Protein AF-A0A9E0Q634-F1 (afdb_monomer)

Solvent-accessible surface area (backbone atoms only — not comparable to full-atom values): 6758 Å² total; per-residue (Å²): 106,57,61,46,70,68,47,53,50,51,51,53,58,54,55,70,72,53,83,86,82,82,77,62,80,87,77,37,92,86,56,56,70,20,63,39,88,47,76,40,59,32,47,43,73,87,65,49,91,92,52,88,72,42,93,56,79,39,62,36,53,34,73,60,68,40,69,37,57,75,85,43,96,66,72,42,64,34,78,37,58,36,44,44,68,45,54,95,94,50,49,58,68,56,26,11,51,51,30,27,29,72,78,72,67,47,84,76,84,134

Foldseek 3Di:
DFPDVVVVVVVVVVVVPDDDDDDDPVVCPPADKAFDFDKDWDDQPPVDVVDDGDPGTGRHIDTDWDQADQPDPPPHRDTHGQMDGADVPGDSVRRNQVSCCVRPNDHDDD

Secondary structure (DSSP, 8-state):
-BSSHHHHHHHHHHHHTSPP-PPPGGG-TT--EEE---EEEE-STT--TTS---SS-EEEEEE--EE--TT-SSSTT-EE-SEEEPPTT--HHHHHHHHHHHHH------

pLDDT: mean 88.67, std 8.05, range [64.94, 97.38]

Structure (mmCIF, N/CA/C/O backbone):
data_AF-A0A9E0Q634-F1
#
_entry.id   AF-A0A9E0Q634-F1
#
loop_
_atom_site.group_PDB
_atom_site.id
_atom_site.type_symbol
_atom_site.label_atom_id
_atom_site.label_alt_id
_atom_site.label_comp_id
_atom_site.label_asym_id
_atom_site.label_entity_id
_atom_site.label_seq_id
_atom_site.pdbx_PDB_ins_code
_atom_site.Cartn_x
_atom_site.Cartn_y
_atom_site.Cartn_z
_atom_site.occupancy
_atom_site.B_iso_or_equiv
_atom_site.auth_seq_id
_atom_site.auth_comp_id
_atom_site.auth_asym_id
_atom_site.auth_atom_id
_atom_site.pdbx_PDB_model_num
ATOM 1 N N . MET A 1 1 ? 7.363 -11.159 -11.495 1.00 84.00 1 MET A N 1
ATOM 2 C CA . MET A 1 1 ? 5.892 -11.193 -11.649 1.00 84.00 1 MET A CA 1
ATOM 3 C C . MET A 1 1 ? 5.498 -9.928 -12.381 1.00 84.00 1 MET A C 1
ATOM 5 O O . MET A 1 1 ? 6.025 -8.891 -12.007 1.00 84.00 1 MET A O 1
ATOM 9 N N . LEU A 1 2 ? 4.689 -10.000 -13.436 1.00 93.69 2 LEU A N 1
ATOM 10 C CA . LEU A 1 2 ? 4.331 -8.811 -14.216 1.00 93.69 2 LEU A CA 1
ATOM 11 C C . LEU A 1 2 ? 3.229 -8.012 -13.515 1.00 93.69 2 LEU A C 1
ATOM 13 O O . LEU A 1 2 ? 2.391 -8.593 -12.831 1.00 93.69 2 LEU A O 1
ATOM 17 N N . HIS A 1 3 ? 3.242 -6.691 -13.670 1.00 94.75 3 HIS A N 1
ATOM 18 C CA . HIS A 1 3 ? 2.139 -5.823 -13.273 1.00 94.75 3 HIS A CA 1
ATOM 19 C C . HIS A 1 3 ? 1.037 -5.892 -14.340 1.00 94.75 3 HIS A C 1
ATOM 21 O O . HIS A 1 3 ? 0.974 -5.077 -15.258 1.00 94.75 3 HIS A O 1
ATOM 27 N N . ASP A 1 4 ? 0.193 -6.915 -14.245 1.00 95.62 4 ASP A N 1
ATOM 28 C CA . ASP A 1 4 ? -0.885 -7.182 -15.194 1.00 95.62 4 ASP A CA 1
ATOM 29 C C . ASP A 1 4 ? -2.184 -7.629 -14.496 1.00 95.62 4 ASP A C 1
ATOM 31 O O . ASP A 1 4 ? -2.271 -7.749 -13.268 1.00 95.62 4 ASP A O 1
ATOM 35 N N . ASP A 1 5 ? -3.229 -7.867 -15.290 1.00 96.56 5 ASP A N 1
ATOM 36 C CA . ASP A 1 5 ? -4.526 -8.311 -14.775 1.00 96.56 5 ASP A CA 1
ATOM 37 C C . ASP A 1 5 ? -4.467 -9.705 -14.140 1.00 96.56 5 ASP A C 1
ATOM 39 O O . ASP A 1 5 ? -5.230 -9.986 -13.213 1.00 96.56 5 ASP A O 1
ATOM 43 N N . ALA A 1 6 ? -3.549 -10.570 -14.583 1.00 97.00 6 ALA A N 1
ATOM 44 C CA . ALA A 1 6 ? -3.364 -11.887 -13.985 1.00 97.00 6 ALA A CA 1
ATOM 45 C C . ALA A 1 6 ? -2.824 -11.760 -12.553 1.00 97.00 6 ALA A C 1
ATOM 47 O O . ALA A 1 6 ? -3.321 -12.428 -11.642 1.00 97.00 6 ALA A O 1
ATOM 48 N N . LEU A 1 7 ? -1.875 -10.847 -12.321 1.00 96.12 7 LEU A N 1
ATOM 49 C CA . LEU A 1 7 ? -1.421 -10.505 -10.977 1.00 96.12 7 LEU A CA 1
ATOM 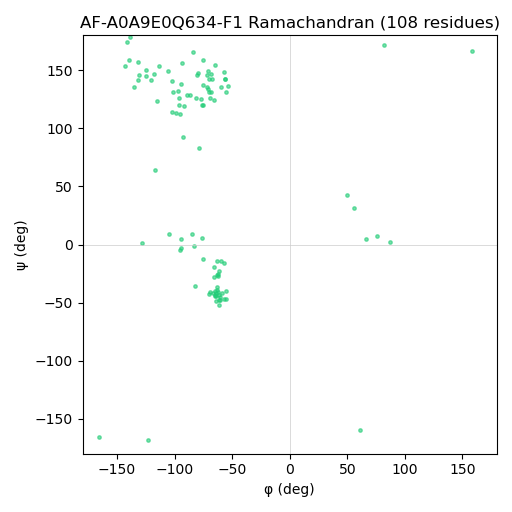50 C C . LEU A 1 7 ? -2.561 -9.941 -10.125 1.00 96.12 7 LEU A C 1
ATOM 52 O O . LEU A 1 7 ? -2.758 -10.394 -8.996 1.00 96.12 7 LEU A O 1
ATOM 56 N N . ARG A 1 8 ? -3.342 -8.991 -10.655 1.00 94.81 8 ARG A N 1
ATOM 57 C CA . ARG A 1 8 ? -4.497 -8.422 -9.939 1.00 94.81 8 ARG A CA 1
ATOM 58 C C . ARG A 1 8 ? -5.474 -9.513 -9.496 1.00 94.81 8 ARG A C 1
ATOM 60 O O . ARG A 1 8 ? -5.893 -9.527 -8.339 1.00 94.81 8 ARG A O 1
ATOM 67 N N . GLN A 1 9 ? -5.812 -10.437 -10.393 1.00 96.94 9 GLN A N 1
ATOM 68 C CA . GLN A 1 9 ? -6.693 -11.566 -10.092 1.00 96.94 9 GLN A CA 1
ATOM 69 C C . GLN A 1 9 ? -6.076 -12.505 -9.052 1.00 96.94 9 GLN A C 1
ATOM 71 O O . GLN A 1 9 ? -6.766 -12.918 -8.122 1.00 96.94 9 GLN A O 1
ATOM 76 N N . SER A 1 10 ? -4.775 -12.795 -9.159 1.00 96.38 10 SER A N 1
ATOM 77 C CA . SER A 1 10 ? -4.058 -13.628 -8.191 1.00 96.38 10 SER A CA 1
ATOM 78 C C . SER A 1 10 ? -4.058 -13.015 -6.791 1.00 96.38 10 SER A C 1
ATOM 80 O O . SER A 1 10 ? -4.280 -13.734 -5.820 1.00 96.38 10 SER A O 1
ATOM 82 N N . ILE A 1 11 ? -3.822 -11.705 -6.672 1.00 95.38 11 ILE A N 1
ATOM 83 C CA . ILE A 1 11 ? -3.880 -10.990 -5.390 1.00 95.38 11 ILE A CA 1
ATOM 84 C C . ILE A 1 11 ? -5.305 -11.043 -4.838 1.00 95.38 11 ILE A C 1
ATOM 86 O O . ILE A 1 11 ? -5.493 -11.420 -3.685 1.00 95.38 11 ILE A O 1
ATOM 90 N N . GLY A 1 12 ? -6.309 -10.727 -5.662 1.00 95.12 12 GLY A N 1
ATOM 91 C CA . GLY A 1 12 ? -7.714 -10.777 -5.255 1.00 95.12 12 GLY A CA 1
ATOM 92 C C . GLY A 1 12 ? -8.131 -12.159 -4.746 1.00 95.12 12 GLY A C 1
ATOM 93 O O . GLY A 1 12 ? -8.702 -12.268 -3.664 1.00 95.12 12 GLY A O 1
ATOM 94 N N . GLY A 1 13 ? -7.782 -13.220 -5.478 1.00 96.75 13 GLY A N 1
ATOM 95 C CA . GLY A 1 13 ? -8.067 -14.598 -5.078 1.00 96.75 13 GLY A CA 1
ATOM 96 C C . GLY A 1 13 ? -7.332 -15.017 -3.803 1.00 96.75 13 GLY A C 1
ATOM 97 O O . GLY A 1 13 ? -7.921 -15.661 -2.939 1.00 96.75 13 GLY A O 1
ATOM 98 N N . ALA A 1 14 ? -6.070 -14.610 -3.637 1.00 94.94 14 ALA A N 1
ATOM 99 C CA . ALA A 1 14 ? -5.316 -14.888 -2.418 1.00 94.94 14 ALA A CA 1
ATOM 100 C C . ALA A 1 14 ? -5.931 -14.189 -1.196 1.00 94.94 14 ALA A C 1
ATOM 102 O O . ALA A 1 14 ? -6.096 -14.820 -0.154 1.00 94.94 14 ALA A O 1
ATOM 103 N N . LEU A 1 15 ? -6.312 -12.913 -1.326 1.00 94.19 15 LEU A N 1
ATOM 104 C CA . LEU A 1 15 ? -6.917 -12.135 -0.241 1.00 94.19 15 LEU A CA 1
ATOM 105 C C . LEU A 1 15 ? -8.268 -12.703 0.207 1.00 94.19 15 LEU A C 1
ATOM 107 O O . LEU A 1 15 ? -8.547 -12.720 1.402 1.00 94.19 15 LEU A O 1
ATOM 111 N N . GLN A 1 16 ? -9.073 -13.231 -0.719 1.00 94.44 16 GLN A N 1
ATOM 112 C CA . GLN A 1 16 ? -10.341 -13.902 -0.398 1.00 94.44 16 GLN A CA 1
ATOM 113 C C . GLN A 1 16 ? -10.165 -15.150 0.480 1.00 94.44 16 GLN A C 1
ATOM 115 O O . GLN A 1 16 ? -11.104 -15.554 1.163 1.00 94.44 16 GLN A O 1
ATOM 120 N N . GLY A 1 17 ? -8.975 -15.760 0.480 1.00 94.75 17 GLY A N 1
ATOM 121 C CA . GLY A 1 17 ? -8.651 -16.901 1.335 1.00 94.75 17 GLY A CA 1
ATOM 122 C C . GLY A 1 17 ? -8.411 -16.543 2.805 1.00 94.75 17 GLY A C 1
ATOM 123 O O . GLY A 1 17 ? -8.364 -17.443 3.644 1.00 94.75 17 GLY A O 1
ATOM 124 N N . PHE A 1 18 ? -8.259 -15.258 3.140 1.00 93.81 18 PHE A N 1
ATOM 125 C CA . PHE A 1 18 ? -8.030 -14.809 4.510 1.00 93.81 18 PHE A CA 1
ATOM 126 C C . PHE A 1 18 ? -9.333 -14.358 5.172 1.00 93.81 18 PHE A C 1
ATOM 128 O O . PHE A 1 18 ? -10.086 -13.551 4.629 1.00 93.81 18 PHE A O 1
ATOM 135 N N . ALA A 1 19 ? -9.577 -14.836 6.393 1.00 93.75 19 ALA A N 1
ATOM 136 C CA . ALA A 1 19 ? -10.654 -14.311 7.221 1.00 93.75 19 ALA A CA 1
ATOM 137 C C . ALA A 1 19 ? -10.311 -12.885 7.679 1.00 93.75 19 ALA A C 1
ATOM 139 O O . ALA A 1 19 ? -9.257 -12.644 8.272 1.00 93.75 19 ALA A O 1
ATOM 140 N N . VAL A 1 20 ? -11.210 -11.935 7.421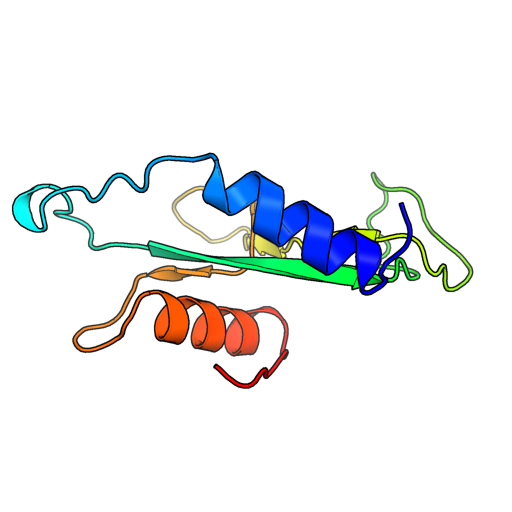 1.00 89.69 20 VAL A N 1
ATOM 141 C CA . VAL A 1 20 ? -11.056 -10.558 7.903 1.00 89.69 20 VAL A CA 1
ATOM 142 C C . VAL A 1 20 ? -11.372 -10.518 9.395 1.00 89.69 20 VAL A C 1
ATOM 144 O O . VAL A 1 20 ? -12.483 -10.837 9.818 1.00 89.69 20 VAL A O 1
ATOM 147 N N . HIS A 1 21 ? -10.392 -10.105 10.196 1.00 88.94 21 HIS A N 1
ATOM 148 C CA . HIS A 1 21 ? -10.552 -9.926 11.635 1.00 88.94 21 HIS A CA 1
ATOM 149 C C . HIS A 1 21 ? -10.715 -8.445 11.975 1.00 88.94 21 HIS A C 1
ATOM 151 O O . HIS A 1 21 ? -9.783 -7.653 11.835 1.00 88.94 21 HIS A O 1
ATOM 157 N N . CYS A 1 22 ? -11.896 -8.084 12.470 1.00 83.88 22 CYS A N 1
ATOM 158 C CA . CYS A 1 22 ? -12.181 -6.741 12.957 1.00 83.88 22 CYS A CA 1
ATOM 159 C C . CYS A 1 22 ? -11.998 -6.696 14.474 1.00 83.88 22 CYS A C 1
ATOM 161 O O . CYS A 1 22 ? -12.690 -7.398 15.209 1.00 83.88 22 CYS A O 1
ATOM 163 N N . LEU A 1 23 ? -11.081 -5.853 14.950 1.00 80.44 23 LEU A N 1
ATOM 164 C CA . LEU A 1 23 ? -11.003 -5.538 16.378 1.00 80.44 23 LEU A CA 1
ATOM 165 C C . LEU A 1 23 ? -12.197 -4.657 16.785 1.00 80.44 23 LEU A C 1
ATOM 167 O O . LEU A 1 23 ? -12.591 -3.814 15.976 1.00 80.44 23 LEU A O 1
ATOM 171 N N . PRO A 1 24 ? -12.748 -4.791 18.002 1.00 78.88 24 PRO A N 1
ATOM 172 C CA . PRO A 1 24 ? -13.731 -3.861 18.559 1.00 78.88 24 PRO A CA 1
ATOM 173 C C . PRO A 1 24 ? -13.211 -2.417 18.603 1.00 78.88 24 PRO A C 1
ATOM 175 O O . PRO A 1 24 ? -12.020 -2.187 18.806 1.00 78.88 24 PRO A O 1
ATOM 178 N N . ASP A 1 25 ? -14.095 -1.425 18.464 1.00 70.44 25 ASP A N 1
ATOM 179 C CA . ASP A 1 25 ? -13.706 -0.004 18.551 1.00 70.44 25 ASP A CA 1
ATOM 180 C C . ASP A 1 25 ? -13.163 0.394 19.930 1.00 70.44 25 ASP A C 1
ATOM 182 O O . ASP A 1 25 ? -12.331 1.295 20.036 1.00 70.44 25 ASP A O 1
ATOM 186 N N . THR A 1 26 ? -13.565 -0.319 20.984 1.00 68.62 26 THR A N 1
ATOM 187 C CA . THR A 1 26 ? -13.064 -0.121 22.352 1.00 68.62 26 THR A CA 1
ATOM 188 C C . THR A 1 26 ? -11.582 -0.458 22.514 1.00 68.62 26 THR A C 1
ATOM 190 O O . THR A 1 26 ? -10.954 0.022 23.456 1.00 68.62 26 THR A O 1
ATOM 193 N N . ASP A 1 27 ? -11.006 -1.230 21.588 1.00 67.69 27 ASP A N 1
ATOM 194 C CA . ASP A 1 27 ? -9.640 -1.754 21.693 1.00 67.69 27 ASP A CA 1
ATOM 195 C C . ASP A 1 27 ? -8.600 -0.869 20.985 1.00 67.69 27 ASP A C 1
ATOM 197 O O . ASP A 1 27 ? -7.411 -1.192 20.951 1.00 67.69 27 ASP A O 1
ATOM 201 N N . ALA A 1 28 ? -9.020 0.284 20.450 1.00 67.31 28 ALA A N 1
ATOM 202 C CA . ALA A 1 28 ? -8.157 1.232 19.749 1.00 67.31 28 ALA A CA 1
ATOM 203 C C . ALA A 1 28 ? -8.085 2.605 20.458 1.00 67.31 28 ALA A C 1
ATOM 205 O O . ALA A 1 28 ? -8.451 3.626 19.871 1.00 67.31 28 ALA A O 1
ATOM 206 N N . PRO A 1 29 ? -7.540 2.699 21.691 1.00 64.94 29 PRO A N 1
ATOM 207 C CA . PRO A 1 29 ? -7.493 3.953 22.456 1.00 64.94 29 PRO A CA 1
ATOM 208 C C . PRO A 1 29 ? -6.653 5.062 21.796 1.00 64.94 29 PRO A C 1
ATOM 210 O O . PRO A 1 29 ? -6.728 6.220 22.198 1.00 64.94 29 PRO A O 1
ATOM 213 N N . ARG A 1 30 ? -5.830 4.728 20.790 1.00 70.38 30 ARG A N 1
ATOM 214 C CA . ARG A 1 30 ? -5.018 5.678 20.003 1.00 70.38 30 ARG A CA 1
ATOM 215 C C . ARG A 1 30 ? -5.576 5.945 18.595 1.00 70.38 30 ARG A C 1
ATOM 217 O O . ARG A 1 30 ? -4.894 6.599 17.801 1.00 70.38 30 ARG A O 1
ATOM 224 N N . GLY A 1 31 ? -6.784 5.461 18.302 1.00 81.38 31 GLY A N 1
ATOM 225 C CA . GLY A 1 31 ? -7.387 5.458 16.969 1.00 81.38 31 GLY A CA 1
ATOM 226 C C . GLY A 1 31 ? -6.904 4.294 16.100 1.00 81.38 31 GLY A C 1
ATOM 227 O O . GLY A 1 31 ? -5.987 3.557 16.470 1.00 81.38 31 GLY A O 1
ATOM 228 N N . ARG A 1 32 ? -7.535 4.132 14.934 1.00 88.31 32 ARG A N 1
ATOM 229 C CA . ARG A 1 32 ? -7.135 3.162 13.904 1.00 88.31 32 ARG A CA 1
ATOM 230 C C . ARG A 1 32 ? -6.209 3.825 12.889 1.00 88.31 32 ARG A C 1
ATOM 232 O O . ARG A 1 32 ? -6.212 5.047 12.743 1.00 88.31 32 ARG A O 1
ATOM 239 N N . ALA A 1 33 ? -5.406 3.013 12.216 1.00 90.88 33 ALA A N 1
ATOM 240 C CA . ALA A 1 33 ? -4.619 3.444 11.074 1.00 90.88 33 ALA A CA 1
ATOM 241 C C . ALA A 1 33 ? -5.053 2.662 9.838 1.00 90.88 33 ALA A C 1
ATOM 243 O O . ALA A 1 33 ? -5.407 1.486 9.946 1.00 90.88 33 ALA A O 1
ATOM 244 N N . ALA A 1 34 ? -4.989 3.316 8.687 1.00 94.50 34 ALA A N 1
ATOM 245 C CA . ALA A 1 34 ? -5.190 2.698 7.391 1.00 94.50 34 ALA A CA 1
ATOM 246 C C . ALA A 1 34 ? -3.934 2.888 6.543 1.00 94.50 34 ALA A C 1
ATOM 248 O O . ALA A 1 34 ? -3.280 3.930 6.608 1.00 94.50 34 ALA A O 1
ATOM 249 N N . VAL A 1 35 ? -3.590 1.863 5.770 1.00 96.06 35 VAL A N 1
ATOM 250 C CA . VAL A 1 35 ? -2.414 1.852 4.897 1.00 96.06 35 VAL A CA 1
ATOM 251 C C . VAL A 1 35 ? -2.810 1.386 3.504 1.00 96.06 35 VAL A C 1
ATOM 253 O O . VAL A 1 35 ? -3.673 0.520 3.359 1.00 96.06 35 VAL A O 1
ATOM 256 N N . ALA A 1 36 ? -2.158 1.936 2.486 1.00 96.12 36 ALA A N 1
ATOM 257 C CA . ALA A 1 36 ? -2.335 1.536 1.099 1.00 96.12 36 ALA A CA 1
ATOM 258 C C . ALA A 1 36 ? -1.249 0.531 0.686 1.00 96.12 36 ALA A C 1
ATOM 260 O O . ALA A 1 36 ? -0.055 0.812 0.790 1.00 96.12 36 ALA A O 1
ATOM 261 N N . LEU A 1 37 ? -1.655 -0.630 0.163 1.00 95.19 37 LEU A N 1
ATOM 262 C CA . LEU A 1 37 ? -0.750 -1.545 -0.536 1.00 95.19 37 LEU A CA 1
ATOM 263 C C . LEU A 1 37 ? -0.784 -1.225 -2.034 1.00 95.19 37 LEU A C 1
ATOM 265 O O . LEU A 1 37 ? -1.637 -1.723 -2.767 1.00 95.19 37 LEU A O 1
ATOM 269 N N . VAL A 1 38 ? 0.128 -0.364 -2.482 1.00 94.81 38 VAL A N 1
ATOM 270 C CA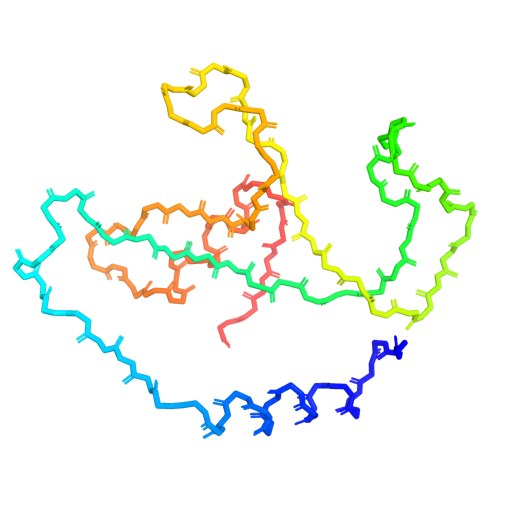 . VAL A 1 38 ? 0.171 0.083 -3.880 1.00 94.81 38 VAL A CA 1
ATOM 271 C C . VAL A 1 38 ? 1.097 -0.813 -4.687 1.00 94.81 38 VAL A C 1
ATOM 273 O O . VAL A 1 38 ? 2.296 -0.870 -4.412 1.00 94.81 38 VAL A O 1
ATOM 276 N N . VAL A 1 39 ? 0.533 -1.473 -5.697 1.00 94.38 39 VAL A N 1
ATOM 277 C CA . VAL A 1 39 ? 1.274 -2.257 -6.688 1.00 94.38 39 VAL A CA 1
ATOM 278 C C . VAL A 1 39 ? 1.397 -1.430 -7.966 1.00 94.38 39 VAL A C 1
ATOM 280 O O . VAL A 1 39 ? 0.411 -0.869 -8.435 1.00 94.38 39 VAL A O 1
ATOM 283 N N . THR A 1 40 ? 2.607 -1.338 -8.502 1.00 92.62 40 THR A N 1
ATOM 284 C CA . THR A 1 40 ? 2.944 -0.586 -9.719 1.00 92.62 40 THR A CA 1
ATOM 285 C C . THR A 1 40 ? 3.978 -1.358 -10.535 1.00 92.62 40 THR A C 1
ATOM 287 O O . THR A 1 40 ? 4.482 -2.384 -10.089 1.00 92.62 40 THR A O 1
ATOM 290 N N . GLU A 1 41 ? 4.311 -0.871 -11.723 1.00 92.56 41 GLU A N 1
ATOM 291 C CA . GLU A 1 41 ? 5.496 -1.296 -12.464 1.00 92.56 41 GLU A CA 1
ATOM 292 C C . GLU A 1 41 ? 6.793 -0.793 -11.812 1.00 92.56 41 GLU A C 1
ATOM 294 O O . GLU A 1 41 ? 6.831 0.264 -11.172 1.00 92.56 41 GLU A O 1
ATOM 299 N N . GLU A 1 42 ? 7.861 -1.567 -11.972 1.00 87.81 42 GLU A N 1
ATOM 300 C CA . GLU A 1 42 ? 9.200 -1.259 -11.495 1.00 87.81 42 GLU A CA 1
ATOM 301 C C . GLU A 1 42 ? 9.854 -0.204 -12.396 1.00 87.81 42 GLU A C 1
ATOM 303 O O . GLU A 1 42 ? 10.075 -0.395 -13.592 1.00 87.81 42 GLU A O 1
ATOM 308 N N . GLY A 1 43 ? 10.201 0.929 -11.796 1.00 83.06 43 GLY A N 1
ATOM 309 C CA . GLY A 1 43 ? 10.944 1.995 -12.454 1.00 83.06 43 GLY A CA 1
ATOM 310 C C . GLY A 1 43 ? 12.238 2.334 -11.713 1.00 83.06 43 GLY A C 1
ATOM 311 O O . GLY A 1 43 ? 12.620 1.648 -10.765 1.00 83.06 43 GLY A O 1
ATOM 312 N N . PRO A 1 44 ? 12.889 3.453 -12.074 1.00 77.44 44 PRO A N 1
ATOM 313 C CA . PRO A 1 44 ? 14.127 3.911 -11.432 1.00 77.44 44 PRO A CA 1
ATOM 314 C C . PRO A 1 44 ? 14.034 4.128 -9.909 1.00 77.44 44 PRO A C 1
ATOM 316 O O . PRO A 1 44 ? 15.058 4.220 -9.229 1.00 77.44 44 PRO A O 1
ATOM 319 N N . GLY A 1 45 ? 12.814 4.206 -9.365 1.00 76.31 45 GLY A N 1
ATOM 320 C CA . GLY A 1 45 ? 12.551 4.357 -7.939 1.00 76.31 45 GLY A CA 1
ATOM 321 C C . GLY A 1 45 ? 13.129 5.650 -7.357 1.00 76.31 45 GLY A C 1
ATOM 322 O O . GLY A 1 45 ? 13.426 6.607 -8.069 1.00 76.31 45 GLY A O 1
ATOM 323 N N . ALA A 1 46 ? 13.304 5.675 -6.036 1.00 75.50 46 ALA A N 1
ATOM 324 C CA . ALA A 1 46 ? 13.836 6.831 -5.306 1.00 75.50 46 ALA A CA 1
ATOM 325 C C . ALA A 1 46 ? 15.380 6.898 -5.266 1.00 75.50 46 ALA A C 1
ATOM 327 O O . ALA A 1 46 ? 15.928 7.701 -4.517 1.00 75.50 46 ALA A O 1
ATOM 328 N N . GLN A 1 47 ? 16.082 6.043 -6.028 1.00 78.31 47 GLN A N 1
ATOM 329 C CA . GLN A 1 47 ? 17.555 5.993 -6.109 1.00 78.31 47 GLN A CA 1
ATOM 330 C C . GLN A 1 47 ? 18.255 5.950 -4.736 1.00 78.31 47 GLN A C 1
ATOM 332 O O . GLN A 1 47 ? 19.249 6.633 -4.482 1.00 78.31 47 GLN A O 1
ATOM 337 N N . VAL A 1 48 ? 17.725 5.145 -3.812 1.00 79.88 48 VAL A N 1
ATOM 338 C CA . VAL A 1 48 ? 18.299 5.006 -2.469 1.00 79.88 48 VAL A CA 1
ATOM 339 C C . VAL A 1 48 ? 19.530 4.113 -2.531 1.00 79.88 48 VAL A C 1
ATOM 341 O O . VAL A 1 48 ? 19.431 2.975 -2.966 1.00 79.88 48 VAL A O 1
ATOM 344 N N . GLY A 1 49 ? 20.676 4.594 -2.040 1.00 78.38 49 GLY A N 1
ATOM 345 C CA . GLY A 1 49 ? 21.976 3.924 -2.217 1.00 78.38 49 GLY A CA 1
ATOM 346 C C . GLY A 1 49 ? 22.104 2.498 -1.654 1.00 78.38 49 GLY A C 1
ATOM 347 O O . GLY A 1 49 ? 23.053 1.803 -1.994 1.00 78.38 49 GLY A O 1
ATOM 348 N N . SER A 1 50 ? 21.173 2.048 -0.808 1.00 78.94 50 SER A N 1
ATOM 349 C CA . SER A 1 50 ? 21.112 0.669 -0.296 1.00 78.94 50 SER A CA 1
ATOM 350 C C . SER A 1 50 ? 20.197 -0.257 -1.107 1.00 78.94 50 SER A C 1
ATOM 352 O O . SER A 1 50 ? 20.057 -1.424 -0.752 1.00 78.94 50 SER A O 1
ATOM 354 N N . LEU A 1 51 ? 19.518 0.264 -2.129 1.00 78.31 51 LEU A N 1
ATOM 355 C CA . LEU A 1 51 ? 18.622 -0.476 -3.010 1.00 78.31 51 LEU A CA 1
ATOM 356 C C . LEU A 1 51 ? 19.209 -0.517 -4.427 1.00 78.31 51 LEU A C 1
ATOM 358 O O . LEU A 1 51 ? 19.970 0.379 -4.800 1.00 78.31 51 LEU A O 1
ATOM 362 N N . PRO A 1 52 ? 18.868 -1.540 -5.229 1.00 77.25 52 PRO A N 1
ATOM 363 C CA . PRO A 1 52 ? 19.238 -1.568 -6.636 1.00 77.25 52 PRO A CA 1
ATOM 364 C C . PRO A 1 52 ? 18.780 -0.296 -7.361 1.00 77.25 52 PRO A C 1
ATOM 366 O O . PRO A 1 52 ? 17.658 0.174 -7.168 1.00 77.25 52 PRO A O 1
ATOM 369 N N . ALA A 1 53 ? 19.657 0.257 -8.199 1.00 79.31 53 ALA A N 1
ATOM 370 C CA . ALA A 1 53 ? 19.326 1.361 -9.088 1.00 79.31 53 ALA A CA 1
ATOM 371 C C . ALA A 1 53 ? 18.954 0.798 -10.461 1.00 79.31 53 ALA A C 1
ATOM 373 O O . ALA A 1 53 ? 19.806 0.266 -11.175 1.00 79.31 53 ALA A O 1
ATOM 374 N N . TYR A 1 54 ? 17.685 0.925 -10.834 1.00 81.06 54 TYR A N 1
ATOM 375 C CA . TYR A 1 54 ? 17.207 0.509 -12.146 1.00 81.06 54 TYR A CA 1
ATOM 376 C C . TYR A 1 54 ? 17.347 1.664 -13.136 1.00 81.06 54 TYR A C 1
ATOM 378 O O . TYR A 1 54 ? 16.922 2.787 -12.870 1.00 81.06 54 TYR A O 1
ATOM 386 N N . THR A 1 55 ? 17.976 1.409 -14.281 1.00 81.88 55 THR A N 1
ATOM 387 C CA . THR A 1 55 ? 18.231 2.439 -15.304 1.00 81.88 55 THR A CA 1
ATOM 388 C C . THR A 1 55 ? 17.166 2.471 -16.399 1.00 81.88 55 THR A C 1
ATOM 390 O O . THR A 1 55 ? 17.207 3.337 -17.269 1.00 81.88 55 THR A O 1
ATOM 393 N N . HIS A 1 56 ? 16.211 1.543 -16.364 1.00 84.31 56 HIS A N 1
ATOM 394 C CA . HIS A 1 56 ? 1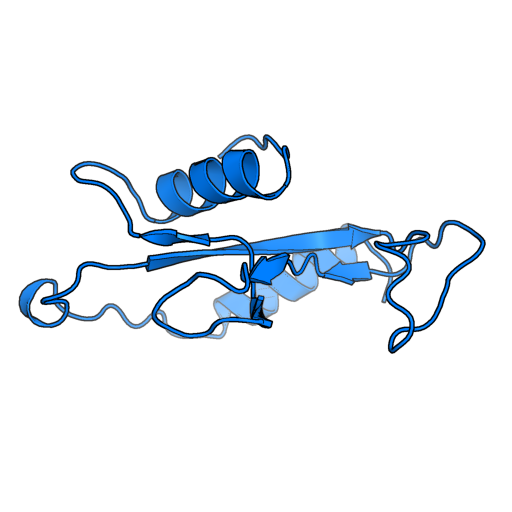5.137 1.398 -17.341 1.00 84.31 56 HIS A CA 1
ATOM 395 C C . HIS A 1 56 ? 13.843 0.965 -16.653 1.00 84.31 56 HIS A C 1
ATOM 397 O O . HIS A 1 56 ? 13.864 0.351 -15.589 1.00 84.31 56 HIS A O 1
ATOM 403 N N . TRP A 1 57 ? 12.723 1.316 -17.282 1.00 87.75 57 TRP A N 1
ATOM 404 C CA . TRP A 1 57 ? 11.400 0.878 -16.862 1.00 87.75 57 TRP A CA 1
ATOM 405 C C . TRP A 1 57 ? 11.219 -0.617 -17.131 1.00 87.75 57 TRP A C 1
ATOM 407 O O . TRP A 1 57 ? 11.680 -1.133 -18.152 1.00 87.75 57 TRP A O 1
ATOM 417 N N . SER A 1 58 ? 10.533 -1.294 -16.222 1.00 89.25 58 SER A N 1
ATOM 418 C CA . SER A 1 58 ? 10.298 -2.729 -16.227 1.00 89.25 58 SER A CA 1
ATOM 419 C C . SER A 1 58 ? 8.834 -2.992 -15.899 1.00 89.25 58 SER A C 1
ATOM 421 O O . SER A 1 58 ? 8.274 -2.431 -14.966 1.00 89.25 58 SER A O 1
ATOM 423 N N . THR A 1 59 ? 8.205 -3.899 -16.640 1.00 91.56 59 THR A N 1
ATOM 424 C CA . THR A 1 59 ? 6.816 -4.316 -16.391 1.00 91.56 59 THR A CA 1
ATOM 425 C C . THR A 1 59 ? 6.689 -5.257 -15.188 1.00 91.56 59 THR A C 1
ATOM 427 O O . THR A 1 59 ? 5.619 -5.810 -14.936 1.00 91.56 59 THR A O 1
ATOM 430 N N . GLN A 1 60 ? 7.773 -5.500 -14.443 1.00 92.19 60 GLN A N 1
ATOM 431 C CA . GLN A 1 60 ? 7.709 -6.256 -13.196 1.00 92.19 60 GLN A CA 1
ATOM 432 C C . GLN A 1 60 ? 6.934 -5.472 -12.134 1.00 92.19 60 GLN A C 1
ATOM 434 O O . GLN A 1 60 ? 7.054 -4.257 -12.034 1.00 92.19 60 GLN A O 1
ATOM 439 N N . ALA A 1 61 ? 6.155 -6.176 -11.321 1.00 93.69 61 ALA A N 1
ATOM 440 C CA . ALA A 1 61 ? 5.421 -5.585 -10.219 1.00 93.69 61 ALA A CA 1
ATOM 441 C C . ALA A 1 61 ? 6.355 -5.179 -9.070 1.00 93.69 61 ALA A C 1
ATOM 443 O O . ALA A 1 61 ? 7.205 -5.957 -8.633 1.00 93.69 61 ALA A O 1
ATOM 444 N N . ALA A 1 62 ? 6.128 -3.982 -8.544 1.00 91.94 62 ALA A N 1
ATOM 445 C CA . ALA A 1 62 ? 6.816 -3.387 -7.413 1.00 91.94 62 ALA A CA 1
ATOM 446 C C . ALA A 1 62 ? 5.804 -2.809 -6.412 1.00 91.94 62 ALA A C 1
ATOM 448 O O . ALA A 1 62 ? 4.668 -2.487 -6.767 1.00 91.94 62 ALA A O 1
ATOM 449 N N . LEU A 1 63 ? 6.234 -2.667 -5.156 1.00 93.06 63 LEU A N 1
ATOM 450 C CA . LEU A 1 63 ? 5.468 -2.002 -4.102 1.00 93.06 63 LEU A CA 1
ATOM 451 C C . LEU A 1 63 ? 5.999 -0.593 -3.853 1.00 93.06 63 LEU A C 1
ATOM 453 O O . LEU A 1 63 ? 7.212 -0.381 -3.795 1.00 93.06 63 LEU A O 1
ATOM 457 N N . VAL A 1 64 ? 5.088 0.353 -3.629 1.00 92.25 64 VAL A N 1
ATOM 458 C CA . VAL A 1 64 ? 5.455 1.689 -3.145 1.00 92.25 64 VAL A CA 1
ATOM 459 C C . VAL A 1 64 ? 5.649 1.643 -1.633 1.00 92.25 64 VAL A C 1
ATOM 461 O O . VAL A 1 64 ? 4.756 1.234 -0.892 1.00 92.25 64 VAL A O 1
ATOM 464 N N . LEU A 1 65 ? 6.813 2.104 -1.180 1.00 92.31 65 LEU A N 1
ATOM 465 C CA . LEU A 1 65 ? 7.136 2.302 0.230 1.00 92.31 65 LEU A CA 1
ATOM 466 C C . LEU A 1 65 ? 7.583 3.744 0.453 1.00 92.31 65 LEU A C 1
ATOM 468 O O . LEU A 1 65 ? 8.282 4.323 -0.381 1.00 92.31 65 LEU A O 1
ATOM 472 N N . THR A 1 66 ? 7.236 4.302 1.608 1.00 91.25 66 THR A N 1
ATOM 473 C CA . THR A 1 66 ? 7.719 5.604 2.068 1.00 91.25 66 THR A CA 1
ATOM 474 C C . THR A 1 66 ? 8.750 5.412 3.172 1.00 91.25 66 THR A C 1
ATOM 476 O O . THR A 1 66 ? 8.727 4.438 3.930 1.00 91.25 66 THR A O 1
ATOM 479 N N . ARG A 1 67 ? 9.706 6.340 3.262 1.00 89.19 67 ARG A N 1
ATOM 480 C CA . ARG A 1 67 ? 10.644 6.396 4.383 1.00 89.19 67 ARG A CA 1
ATOM 481 C C . ARG A 1 67 ? 10.151 7.446 5.363 1.00 89.19 67 ARG A C 1
ATOM 483 O O . ARG A 1 67 ? 10.155 8.635 5.052 1.00 89.19 67 ARG A O 1
ATOM 490 N N . ARG A 1 68 ? 9.739 7.006 6.551 1.00 87.56 68 ARG A N 1
ATOM 491 C CA . ARG A 1 68 ? 9.160 7.884 7.575 1.00 87.56 68 ARG A CA 1
ATOM 492 C C . ARG A 1 68 ? 10.146 8.976 7.983 1.00 87.56 68 ARG A C 1
ATOM 494 O O . ARG A 1 68 ? 11.323 8.699 8.231 1.00 87.56 68 ARG A O 1
ATOM 501 N N . ALA A 1 69 ? 9.652 10.208 8.097 1.00 84.94 69 ALA A N 1
ATOM 502 C CA . ALA A 1 69 ? 10.472 11.366 8.429 1.00 84.94 69 ALA A CA 1
ATOM 503 C C . ALA A 1 69 ? 11.250 11.180 9.746 1.00 84.94 69 ALA A C 1
ATOM 505 O O 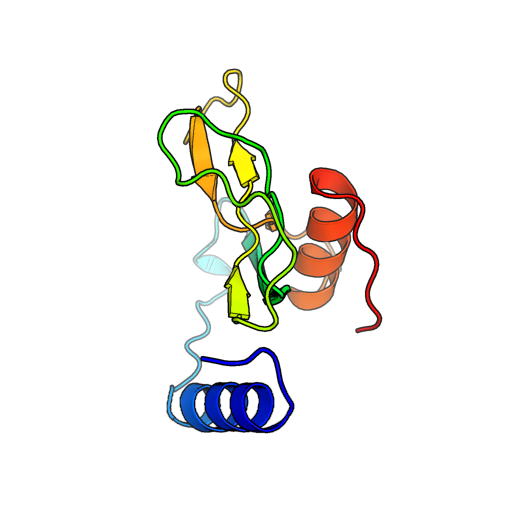. ALA A 1 69 ? 10.747 10.622 10.725 1.00 84.94 69 ALA A O 1
ATOM 506 N N . LEU A 1 70 ? 12.486 11.688 9.778 1.00 83.56 70 LEU A N 1
ATOM 507 C CA . LEU A 1 70 ? 13.408 11.534 10.913 1.00 83.56 70 LEU A CA 1
ATOM 508 C C . LEU A 1 70 ? 12.898 12.174 12.211 1.00 83.56 70 LEU A C 1
ATOM 510 O O . LEU A 1 70 ? 13.262 11.730 13.293 1.00 83.56 70 LEU A O 1
ATOM 514 N N . HIS A 1 71 ? 12.064 13.210 12.111 1.00 83.44 71 HIS A N 1
ATOM 515 C CA . HIS A 1 71 ? 11.567 13.968 13.261 1.00 83.44 71 HIS A CA 1
ATOM 516 C C . HIS A 1 71 ? 10.351 13.323 13.952 1.00 83.44 71 HIS A C 1
ATOM 518 O O . HIS A 1 71 ? 9.830 13.873 14.924 1.00 83.44 71 HIS A O 1
ATOM 524 N N . LEU A 1 72 ? 9.856 12.185 13.456 1.00 80.19 72 LEU A N 1
ATOM 525 C CA . LEU A 1 72 ? 8.706 11.512 14.052 1.00 80.19 72 LEU A CA 1
ATOM 526 C C . LEU A 1 72 ? 9.073 10.886 15.403 1.00 80.19 72 LEU A C 1
ATOM 528 O O . LEU A 1 72 ? 10.067 10.180 15.534 1.00 80.19 72 LEU A O 1
ATOM 532 N N . ARG A 1 73 ? 8.218 11.088 16.413 1.00 76.94 73 ARG A N 1
ATOM 533 C CA . ARG A 1 73 ? 8.427 10.548 17.774 1.00 76.94 73 ARG A CA 1
ATOM 534 C C . ARG A 1 73 ? 8.446 9.017 17.828 1.00 76.94 73 ARG A C 1
ATOM 536 O O . ARG A 1 73 ? 9.035 8.446 18.739 1.00 76.94 73 ARG A O 1
ATOM 543 N N . HIS A 1 74 ? 7.792 8.361 16.871 1.00 75.62 74 HIS A N 1
ATOM 544 C CA . HIS A 1 74 ? 7.713 6.907 16.765 1.00 75.62 74 HIS A CA 1
ATOM 545 C C . HIS A 1 74 ? 8.041 6.459 15.341 1.00 75.62 74 HIS A C 1
ATOM 547 O O . HIS A 1 74 ? 7.605 7.090 14.375 1.00 75.62 74 HIS A O 1
ATOM 553 N N . HIS A 1 75 ? 8.767 5.342 15.227 1.00 77.25 75 HIS A N 1
ATOM 554 C CA . HIS A 1 75 ? 9.099 4.694 13.951 1.00 77.25 75 HIS A CA 1
ATOM 555 C C . HIS A 1 75 ? 9.817 5.616 12.948 1.00 77.25 75 HIS A C 1
ATOM 557 O O . HIS A 1 75 ? 9.640 5.480 11.738 1.00 77.25 75 HIS A O 1
ATOM 563 N N . ALA A 1 76 ? 10.613 6.573 13.437 1.00 84.31 76 ALA A N 1
ATOM 564 C CA . ALA A 1 76 ? 11.431 7.428 12.583 1.00 84.31 76 ALA A CA 1
ATOM 565 C C . ALA A 1 76 ? 12.353 6.583 11.695 1.00 84.31 76 ALA A C 1
ATOM 567 O O . ALA A 1 76 ? 12.902 5.574 12.143 1.00 84.31 76 ALA A O 1
ATOM 568 N N . ASN A 1 77 ? 12.552 7.027 10.452 1.00 85.94 77 ASN A N 1
ATOM 569 C CA . ASN A 1 77 ? 13.471 6.419 9.490 1.00 85.94 77 ASN A CA 1
ATOM 570 C C . ASN A 1 77 ? 13.114 5.000 9.009 1.00 85.94 77 ASN A C 1
ATOM 572 O O . ASN A 1 77 ? 13.911 4.400 8.286 1.00 85.94 77 ASN A O 1
ATOM 576 N N . GLN A 1 78 ? 11.964 4.452 9.411 1.00 89.50 78 GLN A N 1
ATOM 577 C CA . GLN A 1 78 ? 11.516 3.130 8.977 1.00 89.50 78 GLN A CA 1
ATOM 578 C C . GLN A 1 78 ? 10.875 3.206 7.590 1.00 89.50 78 GLN A C 1
ATOM 580 O O . GLN A 1 78 ? 10.214 4.192 7.254 1.00 89.50 78 GLN A O 1
ATOM 585 N N . TRP A 1 79 ? 11.070 2.151 6.802 1.00 90.69 79 TRP A N 1
ATOM 586 C CA . TRP A 1 79 ? 10.271 1.906 5.608 1.00 90.69 79 TRP A CA 1
ATOM 587 C C . TRP A 1 79 ? 8.858 1.512 6.026 1.00 90.69 79 TRP A C 1
ATOM 589 O O . TRP A 1 79 ? 8.689 0.661 6.900 1.00 90.69 79 TRP A O 1
ATOM 599 N N . ALA A 1 80 ? 7.860 2.142 5.423 1.00 92.44 80 ALA A N 1
ATOM 600 C CA . ALA A 1 80 ? 6.457 1.913 5.716 1.00 92.44 80 ALA A CA 1
ATOM 601 C C . ALA A 1 80 ? 5.637 1.915 4.425 1.00 92.44 80 ALA A C 1
ATOM 603 O O . ALA A 1 80 ? 6.053 2.458 3.402 1.00 92.44 80 ALA A O 1
ATOM 604 N N . LEU A 1 81 ? 4.460 1.303 4.492 1.00 96.00 81 LEU A N 1
ATOM 605 C CA . LEU A 1 81 ? 3.419 1.556 3.504 1.00 96.00 81 LEU A CA 1
ATOM 606 C C . LEU A 1 81 ? 2.911 2.997 3.680 1.00 96.00 81 LEU A C 1
ATOM 608 O O . LEU A 1 81 ? 2.862 3.457 4.828 1.00 96.00 81 LEU A O 1
ATOM 612 N N . PRO A 1 82 ? 2.506 3.682 2.595 1.00 95.75 82 PRO A N 1
ATOM 613 C CA . PRO A 1 82 ? 1.794 4.947 2.706 1.00 95.75 82 PRO A CA 1
ATOM 614 C C . PRO A 1 82 ? 0.552 4.774 3.576 1.00 95.75 82 PRO A C 1
ATOM 616 O O . PRO A 1 82 ? -0.218 3.829 3.374 1.00 95.75 82 PRO A O 1
ATOM 619 N N . GLY A 1 83 ? 0.359 5.655 4.551 1.00 95.50 83 GLY A N 1
ATOM 620 C CA . GLY A 1 83 ? -0.781 5.545 5.447 1.00 95.50 83 GLY A CA 1
ATOM 621 C C . GLY A 1 83 ? -0.610 6.251 6.778 1.00 95.50 83 GLY A C 1
ATOM 622 O O . GLY A 1 83 ? 0.489 6.591 7.220 1.00 95.50 83 GLY A O 1
ATOM 623 N N . GLY A 1 84 ? -1.730 6.387 7.472 1.00 93.12 84 GLY A N 1
ATOM 624 C CA . GLY A 1 84 ? -1.815 7.194 8.672 1.00 93.12 84 GLY A CA 1
ATOM 625 C C . GLY A 1 84 ? -3.080 6.923 9.462 1.00 93.12 84 GLY A C 1
ATOM 626 O O . GLY A 1 84 ? -3.740 5.892 9.307 1.00 93.12 84 GLY A O 1
ATOM 627 N N . ARG A 1 85 ? -3.366 7.821 10.400 1.00 93.12 85 ARG A N 1
ATOM 628 C CA . ARG A 1 85 ? -4.492 7.666 11.320 1.00 93.12 85 ARG A CA 1
ATOM 629 C C . ARG A 1 85 ? -5.793 7.966 10.578 1.00 93.12 85 ARG A C 1
ATOM 631 O O . ARG A 1 85 ? -5.874 8.952 9.856 1.00 93.12 85 ARG A O 1
ATOM 638 N N . THR A 1 86 ? -6.810 7.145 10.813 1.00 93.25 86 THR A N 1
ATOM 639 C CA . THR A 1 86 ? -8.172 7.406 10.338 1.00 93.25 86 THR A CA 1
ATOM 640 C C . THR A 1 86 ? -8.762 8.603 11.082 1.00 93.25 86 THR A C 1
ATOM 642 O O . THR A 1 86 ? -8.691 8.662 12.316 1.00 93.25 86 THR A O 1
ATOM 645 N N . GLU A 1 87 ? -9.339 9.551 10.347 1.00 92.06 87 GLU A N 1
ATOM 646 C CA . GLU A 1 87 ? -10.031 10.702 10.929 1.00 92.06 87 GLU A CA 1
ATOM 647 C C . GLU A 1 87 ? -11.485 10.380 11.313 1.00 92.06 87 GLU A C 1
ATOM 649 O O . GLU A 1 87 ? -12.055 9.351 10.9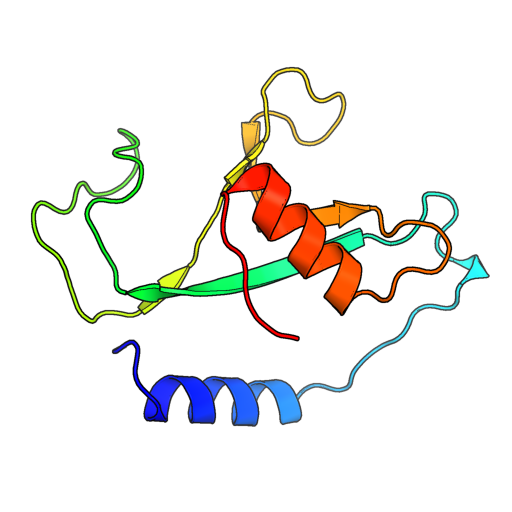47 1.00 92.06 87 GLU A O 1
ATOM 654 N N . VAL A 1 88 ? -12.107 11.255 12.109 1.00 89.44 88 VAL A N 1
ATOM 655 C CA . VAL A 1 88 ? -13.500 11.062 12.538 1.00 89.44 88 VAL A CA 1
ATOM 656 C C . VAL A 1 88 ? -14.429 11.152 11.328 1.00 89.44 88 VAL A C 1
ATOM 658 O O . VAL A 1 88 ? -14.461 12.168 10.641 1.00 89.44 88 VAL A O 1
ATOM 661 N N . GLY A 1 89 ? -15.227 10.104 11.114 1.00 90.00 89 GLY A N 1
ATOM 662 C CA . GLY A 1 89 ? -16.168 10.016 9.993 1.00 90.00 89 GLY A CA 1
ATOM 663 C C . GLY A 1 89 ? -15.562 9.458 8.703 1.00 90.00 89 GLY A C 1
ATOM 664 O O . GLY A 1 89 ? -16.276 9.358 7.709 1.00 90.00 89 GLY A O 1
ATOM 665 N N . GLU A 1 90 ? -14.286 9.076 8.721 1.00 92.69 90 GLU A N 1
ATOM 666 C CA . GLU A 1 90 ? -13.571 8.518 7.574 1.00 92.69 90 GLU A CA 1
ATOM 667 C C . GLU A 1 90 ? -13.613 6.976 7.585 1.00 92.69 90 GLU A C 1
ATOM 669 O O . GLU A 1 90 ? -13.442 6.344 8.633 1.00 92.69 90 GLU A O 1
ATOM 674 N N . SER A 1 91 ? -13.830 6.348 6.424 1.00 92.25 91 SER A N 1
ATOM 675 C CA . SER A 1 91 ? -13.635 4.901 6.250 1.00 92.25 91 SER A CA 1
ATOM 676 C C . SER A 1 91 ? -12.138 4.553 6.171 1.00 92.25 91 SER A C 1
ATOM 678 O O . SER A 1 91 ? -11.321 5.411 5.827 1.00 92.25 91 SER A O 1
ATOM 680 N N . PRO A 1 92 ? -11.726 3.300 6.440 1.00 92.38 92 PRO A N 1
ATOM 681 C CA . PRO A 1 92 ? -10.336 2.892 6.243 1.00 92.38 92 PRO A CA 1
ATOM 682 C C . PRO A 1 92 ? -9.829 3.140 4.814 1.00 92.38 92 PRO A C 1
ATOM 684 O O . PRO A 1 92 ? -8.701 3.593 4.640 1.00 92.38 92 PRO A O 1
ATOM 687 N N . GLU A 1 93 ? -10.656 2.896 3.794 1.00 95.12 93 GLU A N 1
ATOM 688 C CA . GLU A 1 93 ? -10.295 3.155 2.397 1.00 95.12 93 GLU A CA 1
ATOM 689 C C . GLU A 1 93 ? -10.089 4.651 2.136 1.00 95.12 93 GLU A C 1
ATOM 691 O O . GLU A 1 93 ? -9.098 5.034 1.517 1.00 95.12 93 GLU A O 1
ATOM 696 N N . GLN A 1 94 ? -10.983 5.504 2.650 1.00 96.19 94 GLN A N 1
ATOM 697 C CA . GLN A 1 94 ? -10.857 6.959 2.526 1.00 96.19 94 GLN A CA 1
ATOM 698 C C . GLN A 1 94 ? -9.563 7.464 3.178 1.00 96.19 94 GLN A C 1
ATOM 700 O O . GLN A 1 94 ? -8.815 8.207 2.541 1.00 96.19 94 GLN A O 1
ATOM 705 N N . ALA A 1 95 ? -9.250 6.975 4.383 1.00 96.12 95 ALA A N 1
ATOM 706 C CA . ALA A 1 95 ? -8.019 7.307 5.096 1.00 96.12 95 ALA A CA 1
ATOM 707 C C . ALA A 1 95 ? -6.772 6.889 4.314 1.00 96.12 95 ALA A C 1
ATOM 709 O O . ALA A 1 95 ? -5.856 7.688 4.132 1.00 96.12 95 ALA A O 1
ATOM 710 N N . ALA A 1 96 ? -6.743 5.658 3.798 1.00 96.81 96 ALA A N 1
ATOM 711 C CA . ALA A 1 96 ? -5.620 5.174 3.003 1.00 96.81 96 ALA A CA 1
ATOM 712 C C . ALA A 1 96 ? -5.425 5.997 1.717 1.00 96.81 96 ALA A C 1
ATOM 714 O O . ALA A 1 96 ? -4.290 6.320 1.373 1.00 96.81 96 ALA A O 1
ATOM 715 N N . LEU A 1 97 ? -6.508 6.369 1.024 1.00 97.38 97 LEU A N 1
ATOM 716 C CA . LEU A 1 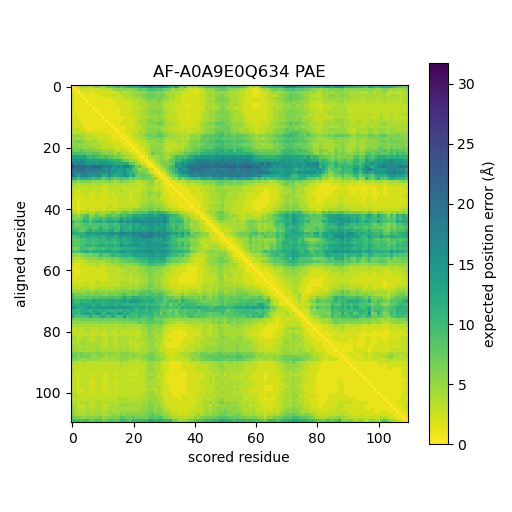97 ? -6.449 7.187 -0.193 1.00 97.38 97 LEU A CA 1
ATOM 717 C C . LEU A 1 97 ? -6.009 8.631 0.089 1.00 97.38 97 LEU A C 1
ATOM 719 O O . LEU A 1 97 ? -5.208 9.180 -0.671 1.00 97.38 97 LEU A O 1
ATOM 723 N N . ARG A 1 98 ? -6.491 9.246 1.179 1.00 97.38 98 ARG A N 1
ATOM 724 C CA . ARG A 1 98 ? -6.063 10.586 1.611 1.00 97.38 98 ARG A CA 1
ATOM 725 C C . ARG A 1 98 ? -4.570 10.607 1.926 1.00 97.38 98 ARG A C 1
ATOM 727 O O . ARG A 1 98 ? -3.849 11.432 1.371 1.00 97.38 98 ARG A O 1
ATOM 734 N N . GLU A 1 99 ? -4.107 9.681 2.759 1.00 97.12 99 GLU A N 1
ATOM 735 C CA . GLU A 1 99 ? -2.697 9.576 3.155 1.00 97.12 99 GLU A CA 1
ATOM 736 C C . GLU A 1 99 ? -1.801 9.257 1.951 1.00 97.12 99 GLU A C 1
ATOM 738 O O . GLU A 1 99 ? -0.738 9.850 1.787 1.00 97.12 99 GLU A O 1
ATOM 743 N N . LEU A 1 100 ? -2.250 8.389 1.035 1.00 97.06 100 LEU A N 1
ATOM 744 C CA . LEU A 1 100 ? -1.536 8.116 -0.213 1.00 97.06 100 LEU A CA 1
ATOM 745 C C . LEU A 1 100 ? -1.359 9.392 -1.056 1.00 97.06 100 LEU A C 1
ATOM 747 O O . LEU A 1 100 ? -0.282 9.648 -1.600 1.00 97.06 100 LEU A O 1
ATOM 751 N N . ARG A 1 101 ? -2.393 10.233 -1.135 1.00 96.75 101 ARG A N 1
ATOM 752 C CA . ARG A 1 101 ? -2.301 11.528 -1.815 1.00 96.75 101 ARG A CA 1
ATOM 753 C C . ARG A 1 101 ? -1.328 12.471 -1.111 1.00 96.75 101 ARG A C 1
ATOM 755 O O . ARG A 1 101 ? -0.559 13.150 -1.783 1.00 96.75 101 ARG A O 1
ATOM 762 N N . GLU A 1 102 ? -1.377 12.545 0.213 1.00 95.50 102 GLU A N 1
ATOM 763 C CA . GLU A 1 102 ? -0.556 13.466 1.006 1.00 95.50 102 GLU A CA 1
ATOM 764 C C . GLU A 1 102 ? 0.928 13.083 1.013 1.00 95.50 102 GLU A C 1
ATOM 766 O O . GLU A 1 102 ? 1.782 13.953 0.846 1.00 95.50 102 GLU A O 1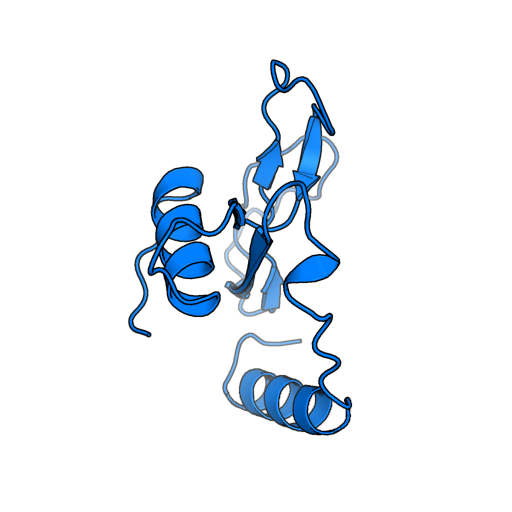
ATOM 771 N N . GLU A 1 103 ? 1.247 11.795 1.158 1.00 94.06 103 GLU A N 1
ATOM 772 C CA . GLU A 1 103 ? 2.631 11.330 1.283 1.00 94.06 103 GLU A CA 1
ATOM 773 C C . GLU A 1 103 ? 3.346 11.169 -0.063 1.00 94.06 103 GLU A C 1
ATOM 775 O O . GLU A 1 103 ? 4.551 11.419 -0.147 1.00 94.06 103 GLU A O 1
ATOM 780 N N . VAL A 1 104 ? 2.638 10.731 -1.114 1.00 92.56 104 VAL A N 1
ATOM 781 C CA . VAL A 1 104 ? 3.257 10.407 -2.417 1.00 92.56 104 VAL A CA 1
ATOM 782 C C . VAL A 1 104 ? 2.590 11.078 -3.619 1.00 92.56 104 VAL A C 1
ATOM 784 O O . VAL A 1 104 ? 3.029 10.872 -4.749 1.00 92.56 104 VAL A O 1
ATOM 787 N N . GLY A 1 105 ? 1.553 11.895 -3.418 1.00 95.06 105 GLY A N 1
ATOM 788 C CA . GLY A 1 105 ? 0.903 12.651 -4.495 1.00 95.06 105 GLY A CA 1
ATOM 789 C C . GLY A 1 105 ? -0.008 11.826 -5.410 1.00 95.06 105 GLY A C 1
ATOM 790 O O . GLY A 1 105 ? -0.487 12.348 -6.416 1.00 95.06 105 GLY A O 1
ATOM 791 N N . LEU A 1 106 ? -0.266 10.554 -5.091 1.00 94.12 106 LEU A N 1
ATOM 792 C CA . LEU A 1 106 ? -1.087 9.671 -5.922 1.00 94.12 106 LEU A CA 1
ATOM 793 C C . LEU A 1 106 ? -2.571 9.812 -5.572 1.00 94.12 106 LEU A C 1
ATOM 795 O O . LEU A 1 106 ? -2.964 9.694 -4.417 1.00 94.12 106 LEU A O 1
ATOM 799 N N . SER A 1 107 ? -3.402 10.043 -6.588 1.00 95.50 107 SER A N 1
ATOM 800 C CA . SER A 1 107 ? -4.863 10.096 -6.460 1.00 95.50 107 SER A CA 1
ATOM 801 C C . SER A 1 107 ? -5.482 8.959 -7.261 1.00 95.50 107 SER A C 1
ATOM 803 O O . SER A 1 107 ? -5.242 8.852 -8.463 1.00 95.50 107 SER A O 1
ATOM 805 N N . LEU A 1 108 ? -6.272 8.119 -6.597 1.00 91.94 108 LEU A N 1
ATOM 806 C CA . LEU A 1 108 ? -6.967 6.981 -7.195 1.00 91.94 108 LEU A CA 1
ATOM 807 C C . LEU A 1 108 ? -8.469 7.081 -6.893 1.00 91.94 108 LEU A C 1
ATOM 809 O O . LEU A 1 108 ? -8.837 7.652 -5.862 1.00 91.94 108 LEU A O 1
ATOM 813 N N . PRO A 1 109 ? -9.340 6.559 -7.774 1.00 89.94 109 PRO A N 1
ATOM 814 C CA . PRO A 1 109 ? -10.740 6.373 -7.425 1.00 89.94 109 PRO A CA 1
ATOM 815 C C . PRO A 1 109 ? -10.877 5.329 -6.298 1.00 89.94 109 PRO A C 1
ATOM 817 O O . PRO A 1 109 ? -9.990 4.480 -6.162 1.00 89.94 109 PRO A O 1
ATOM 820 N N . PRO A 1 110 ? -11.957 5.398 -5.499 1.00 78.06 110 PRO A N 1
ATOM 821 C CA . PRO A 1 110 ? -12.290 4.364 -4.522 1.00 78.06 110 PRO A CA 1
ATOM 822 C C . PRO A 1 110 ? -12.624 3.017 -5.175 1.00 78.06 110 PRO A C 1
ATOM 824 O O . PRO A 1 110 ? -13.106 3.013 -6.334 1.00 78.06 110 PRO A O 1
#

Mean predicted aligned error: 5.47 Å

Sequence (110 aa):
MLHDDALRQSIGGALQGFAVHCLPDTDAPRGRAAVALVVTEEGPGAQVGSLPAYTHWSTQAALVLTRRALHLRHHANQWALPGGRTEVGESPEQAALRELREEVGLSLPP

Radius of gyration: 16.14 Å; Cα contacts (8 Å, |Δi|>4): 144; chains: 1; bounding box: 38×31×40 Å

Nearest PDB structures (foldseek):
  4s2v-assembly1_A  TM=7.693E-01  e=3.218E-03  Escherichia coli K-12
  1v8i-assembly1_A  TM=8.452E-01  e=5.551E-02  Thermus thermophilus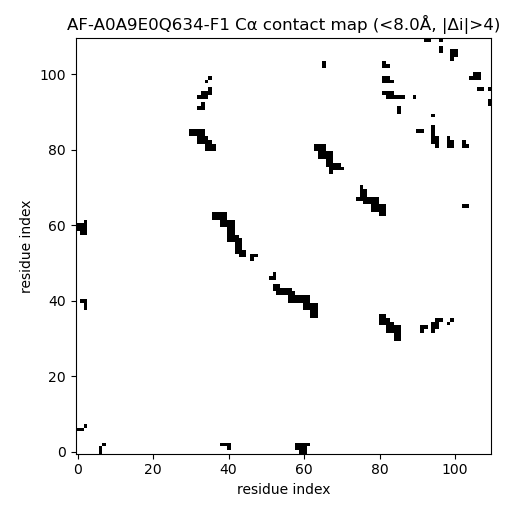
  1g0s-assembly1_A  TM=5.662E-01  e=6.319E-02  Escherichia coli
  9b1z-assembly1_B  TM=6.687E-01  e=1.060E-01  Klebsiella pneumoniae
  9drf-assembly2_D  TM=5.571E-01  e=1.564E-01  Klebsiella pneumoniae